Protein AF-A0A7S4PAK6-F1 (afdb_monomer_lite)

Sequence (118 aa):
MGAEQANATEKKEKKRRRDNAEEAEDTFLPVSNIARVMKKALHSDTVVARETIEAVQVFLSEMVMVVVGEATQHSLDENRRAIRAEDILWALRQLGMEVYNQPLNEYLHAYQMHPTKK

InterPro domains:
  IPR003958 Transcription factor CBF/NF-Y/archaeal histone domain [PF00808] (28-92)
  IPR009072 Histone-fold [G3DSA:1.10.20.10] (22-112)
  IPR009072 Histone-fold [SSF47113] (25-116)
  IPR027113 Transcription factor NFYB/HAP3 [PTHR11064] (7-113)

Structure (mmCIF, N/CA/C/O backbone):
data_AF-A0A7S4PAK6-F1
#
_entry.id   AF-A0A7S4PAK6-F1
#
loop_
_atom_site.group_PDB
_atom_site.id
_atom_site.type_symbol
_atom_site.label_atom_id
_atom_site.label_alt_id
_atom_site.label_comp_id
_atom_site.label_asym_id
_atom_site.label_entity_id
_atom_site.label_seq_id
_atom_site.pdbx_PDB_ins_code
_atom_site.Cartn_x
_atom_site.Cartn_y
_atom_site.Cartn_z
_atom_site.occupancy
_atom_site.B_iso_or_equiv
_atom_site.auth_seq_id
_atom_site.auth_comp_id
_atom_site.auth_asym_id
_atom_site.auth_atom_id
_atom_site.pdbx_PDB_model_num
ATOM 1 N N . MET A 1 1 ? 21.429 37.852 21.670 1.00 54.19 1 MET A N 1
ATOM 2 C CA . MET A 1 1 ? 20.620 36.700 22.131 1.00 54.19 1 MET A CA 1
ATOM 3 C C . MET A 1 1 ? 19.837 35.976 21.019 1.00 54.19 1 MET A C 1
ATOM 5 O O . MET A 1 1 ? 19.440 34.849 21.259 1.00 54.19 1 MET A O 1
ATOM 9 N N . GLY A 1 2 ? 19.644 36.535 19.808 1.00 56.91 2 GLY A N 1
ATOM 10 C CA . GLY A 1 2 ? 18.835 35.883 18.751 1.00 56.91 2 GLY A CA 1
ATOM 11 C C . GLY A 1 2 ? 19.542 34.850 17.850 1.00 56.91 2 GLY A C 1
ATOM 12 O O . GLY A 1 2 ? 18.909 33.901 17.403 1.00 56.91 2 GLY A O 1
ATOM 13 N N . ALA A 1 3 ? 20.852 34.979 17.603 1.00 58.22 3 ALA A N 1
ATOM 14 C CA . ALA A 1 3 ? 21.574 34.099 16.666 1.00 58.22 3 ALA A CA 1
ATOM 15 C C . ALA A 1 3 ? 21.811 32.670 17.203 1.00 58.22 3 ALA A C 1
ATOM 17 O O . ALA A 1 3 ? 21.864 31.705 16.443 1.00 58.22 3 ALA A O 1
ATOM 18 N N . GLU A 1 4 ? 21.921 32.521 18.523 1.00 59.88 4 GLU A N 1
ATOM 19 C CA . GLU A 1 4 ? 22.204 31.241 19.187 1.00 59.88 4 GLU A CA 1
ATOM 20 C C . GLU A 1 4 ? 20.958 30.342 19.266 1.00 59.88 4 GLU A C 1
ATOM 22 O O . GLU A 1 4 ? 21.044 29.125 19.096 1.00 59.88 4 GLU A O 1
ATOM 27 N N . GLN A 1 5 ? 19.776 30.951 19.421 1.00 58.31 5 GLN A N 1
ATOM 28 C CA . GLN A 1 5 ? 18.486 30.254 19.420 1.00 58.31 5 GLN A CA 1
ATOM 29 C C . GLN A 1 5 ? 18.068 29.796 18.009 1.00 58.31 5 GLN A C 1
ATOM 31 O O . GLN A 1 5 ? 17.513 28.705 17.860 1.00 58.31 5 GLN A O 1
ATOM 36 N N . ALA A 1 6 ? 18.393 30.565 16.962 1.00 61.31 6 ALA A N 1
ATOM 37 C CA . ALA A 1 6 ? 18.152 30.168 15.570 1.00 61.31 6 ALA A CA 1
ATOM 38 C C . ALA A 1 6 ? 18.961 28.911 15.179 1.00 61.31 6 ALA A C 1
ATOM 40 O O . ALA A 1 6 ? 18.410 27.954 14.637 1.00 61.31 6 ALA A O 1
ATOM 41 N N . ASN A 1 7 ? 20.241 28.854 15.565 1.00 70.19 7 ASN A N 1
ATOM 42 C CA . ASN A 1 7 ? 21.134 27.724 15.277 1.00 70.19 7 ASN A CA 1
ATOM 43 C C . ASN A 1 7 ? 20.727 26.436 16.029 1.00 70.19 7 ASN A C 1
ATOM 45 O O . ASN A 1 7 ? 20.789 25.330 15.488 1.00 70.19 7 ASN A O 1
ATOM 49 N N . ALA A 1 8 ? 20.247 26.562 17.272 1.00 74.38 8 ALA A N 1
ATOM 50 C CA . ALA A 1 8 ? 19.739 25.426 18.045 1.00 74.38 8 ALA A CA 1
ATOM 51 C C . ALA A 1 8 ? 18.457 24.823 17.438 1.00 74.38 8 ALA A C 1
ATOM 53 O O . ALA A 1 8 ? 18.285 23.601 17.425 1.00 74.38 8 ALA A O 1
ATOM 54 N N . THR A 1 9 ? 17.581 25.672 16.895 1.00 76.69 9 THR A N 1
ATOM 55 C CA . THR A 1 9 ? 16.314 25.253 16.278 1.00 76.69 9 THR A CA 1
ATOM 56 C C . THR A 1 9 ? 16.556 24.537 14.946 1.00 76.69 9 THR A C 1
ATOM 58 O O . THR A 1 9 ? 16.016 23.452 14.728 1.00 76.69 9 THR A O 1
ATOM 61 N N . GLU A 1 10 ? 17.459 25.049 14.104 1.00 78.12 10 GLU A N 1
ATOM 62 C CA . GLU A 1 10 ? 17.855 24.395 12.846 1.00 78.12 10 GLU A CA 1
ATOM 63 C C . GLU A 1 10 ? 18.551 23.044 13.060 1.00 78.12 10 GLU A C 1
ATOM 65 O O . GLU A 1 10 ? 18.302 22.087 12.322 1.00 78.12 10 GLU A O 1
ATOM 70 N N . LYS A 1 11 ? 19.410 22.928 14.084 1.00 78.19 11 LYS A N 1
ATOM 71 C CA . LYS A 1 11 ? 20.040 21.645 14.438 1.00 78.19 11 LYS A CA 1
ATOM 72 C C . LYS A 1 11 ? 19.014 20.611 14.898 1.00 78.19 11 LYS A C 1
ATOM 74 O O . LYS A 1 11 ? 19.125 19.445 14.522 1.00 78.19 11 LYS A O 1
ATOM 79 N N . LYS A 1 12 ? 18.014 21.026 15.682 1.00 83.06 12 LYS A N 1
ATOM 80 C CA . LYS A 1 12 ? 16.946 20.141 16.170 1.00 83.06 12 LYS A CA 1
ATOM 81 C C . LYS A 1 12 ? 16.050 19.658 15.026 1.00 83.06 12 LYS A C 1
ATOM 83 O O . LYS A 1 12 ? 15.749 18.472 14.962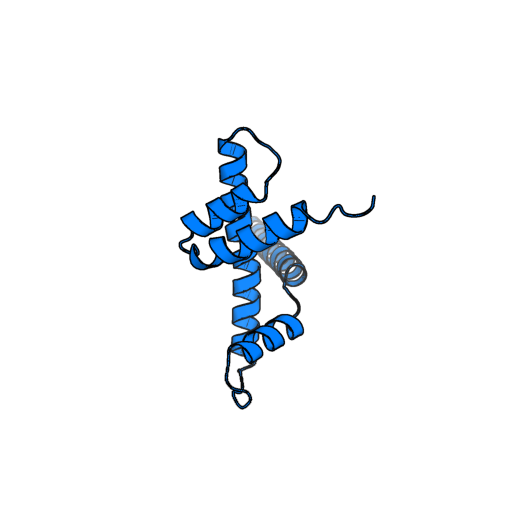 1.00 83.06 12 LYS A O 1
ATOM 88 N N . GLU A 1 13 ? 15.695 20.544 14.101 1.00 80.62 13 GLU A N 1
ATOM 89 C CA . GLU A 1 13 ? 14.920 20.223 12.895 1.00 80.62 13 GLU A CA 1
ATOM 90 C C . GLU A 1 13 ? 15.674 19.245 11.976 1.00 80.62 13 GLU A C 1
ATOM 92 O O . GLU A 1 13 ? 15.123 18.229 11.557 1.00 80.62 13 GLU A O 1
ATOM 97 N N . LYS A 1 14 ? 16.968 19.490 11.718 1.00 79.81 14 LYS A N 1
ATOM 98 C CA . LYS A 1 14 ? 17.811 18.580 10.921 1.00 79.81 14 LYS A CA 1
ATOM 99 C C . LYS A 1 14 ? 17.947 17.200 11.553 1.00 79.81 14 LYS A C 1
ATOM 101 O O . LYS A 1 14 ? 17.940 16.211 10.826 1.00 79.81 14 LYS A O 1
ATOM 106 N N . LYS A 1 15 ? 18.069 17.133 12.884 1.00 81.94 15 LYS A N 1
ATOM 107 C CA . LYS A 1 15 ? 18.110 15.859 13.606 1.00 81.94 15 LYS A CA 1
ATOM 108 C C . LYS A 1 15 ? 16.792 15.100 13.434 1.00 81.94 15 LYS A C 1
ATOM 110 O O . LYS A 1 15 ? 16.819 13.980 12.955 1.00 81.94 15 LYS A O 1
ATOM 115 N N . ARG A 1 16 ? 15.648 15.747 13.692 1.00 82.81 16 ARG A N 1
ATOM 116 C CA . ARG A 1 16 ? 14.320 15.131 13.514 1.00 82.81 16 ARG A CA 1
ATOM 117 C C . ARG A 1 16 ? 14.088 14.609 12.099 1.00 82.81 16 ARG A C 1
ATOM 119 O O . ARG A 1 16 ? 13.510 13.550 11.938 1.00 82.81 16 ARG A O 1
ATOM 126 N N . ARG A 1 17 ? 14.545 15.334 11.075 1.00 78.12 17 ARG A N 1
ATOM 127 C CA . ARG A 1 17 ? 14.429 14.885 9.679 1.00 78.12 17 ARG A CA 1
ATOM 128 C C . ARG A 1 17 ? 15.275 13.654 9.374 1.00 78.12 17 ARG A C 1
ATOM 130 O O . ARG A 1 17 ? 14.835 12.833 8.586 1.00 78.12 17 ARG A O 1
ATOM 137 N N . ARG A 1 18 ? 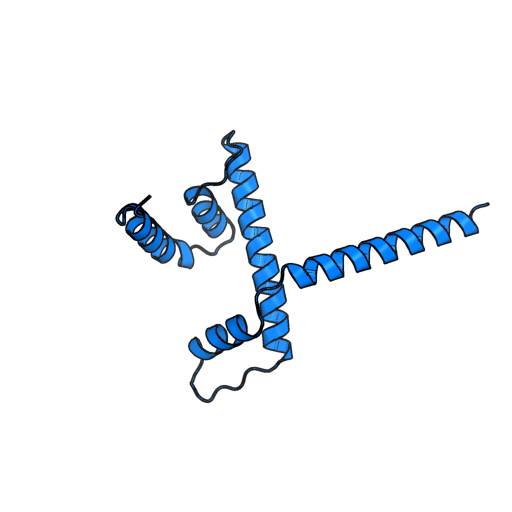16.470 13.540 9.966 1.00 77.00 18 ARG A N 1
ATOM 138 C CA . ARG A 1 18 ? 17.290 12.325 9.845 1.00 77.00 18 ARG A CA 1
ATOM 139 C C . ARG A 1 18 ? 16.640 11.158 10.564 1.00 77.00 18 ARG A C 1
ATOM 141 O O . ARG A 1 18 ? 16.479 10.126 9.940 1.00 77.00 18 ARG A O 1
ATOM 148 N N . ASP A 1 19 ? 16.213 11.372 11.805 1.00 75.50 19 ASP A N 1
ATOM 149 C CA . ASP A 1 19 ? 15.559 10.342 12.613 1.00 75.50 19 ASP A CA 1
ATOM 150 C C . ASP A 1 19 ? 14.293 9.823 11.885 1.00 75.50 19 ASP A C 1
ATOM 152 O O . ASP A 1 19 ? 14.122 8.621 11.729 1.00 75.50 19 ASP A O 1
ATOM 156 N N . ASN A 1 20 ? 13.472 10.718 11.313 1.00 75.19 20 ASN A N 1
ATOM 157 C CA . ASN A 1 20 ? 12.315 10.339 10.487 1.00 75.19 20 ASN A CA 1
ATOM 158 C C . ASN A 1 20 ? 12.691 9.628 9.175 1.00 75.19 20 ASN A C 1
ATOM 160 O O . ASN A 1 20 ? 11.907 8.822 8.687 1.00 75.19 20 ASN A O 1
ATOM 164 N N . ALA A 1 21 ? 13.818 9.977 8.550 1.00 72.44 21 ALA A N 1
ATOM 165 C CA . ALA A 1 21 ? 14.256 9.334 7.310 1.00 72.44 21 ALA A CA 1
ATOM 166 C C . ALA A 1 21 ? 14.772 7.914 7.577 1.00 72.44 21 ALA A C 1
ATOM 168 O O . ALA A 1 21 ? 14.455 7.004 6.823 1.00 72.44 21 ALA A O 1
ATOM 169 N N . GLU A 1 22 ? 15.507 7.731 8.672 1.00 73.94 22 GLU A N 1
ATOM 170 C CA . GLU A 1 22 ? 15.996 6.429 9.130 1.00 73.94 22 GLU A CA 1
ATOM 171 C C . GLU A 1 22 ? 14.823 5.520 9.536 1.00 73.94 22 GLU A C 1
ATOM 173 O O . GLU A 1 22 ? 14.743 4.379 9.094 1.00 73.94 22 GLU A O 1
ATOM 178 N N . GLU A 1 23 ? 13.831 6.059 10.254 1.00 76.31 23 GLU A N 1
ATOM 179 C CA . GLU A 1 23 ? 12.594 5.335 10.577 1.00 76.31 23 GLU A CA 1
ATOM 180 C C . GLU A 1 23 ? 11.767 5.003 9.321 1.00 76.31 23 GLU A C 1
ATOM 182 O O . GLU A 1 23 ? 11.179 3.928 9.230 1.00 76.31 23 GLU A O 1
ATOM 187 N N . ALA A 1 24 ? 11.742 5.885 8.316 1.00 73.50 24 ALA A N 1
ATOM 188 C CA . ALA A 1 24 ? 11.062 5.606 7.052 1.00 73.50 24 ALA A CA 1
ATOM 189 C C . ALA A 1 24 ? 11.735 4.465 6.273 1.00 73.50 24 ALA A C 1
ATOM 191 O O . ALA A 1 24 ? 11.030 3.616 5.726 1.00 73.50 24 ALA A O 1
ATOM 192 N N . GLU A 1 25 ? 13.069 4.400 6.256 1.00 76.19 25 GLU A N 1
ATOM 193 C CA . GLU A 1 25 ? 13.805 3.306 5.610 1.00 76.19 25 GLU A CA 1
ATOM 194 C C . GLU A 1 25 ? 13.474 1.940 6.233 1.00 76.19 25 GLU A C 1
ATOM 196 O O . GLU A 1 25 ? 13.292 0.965 5.497 1.00 76.19 25 GLU A O 1
ATOM 201 N N . ASP A 1 26 ? 13.274 1.878 7.553 1.00 81.56 26 ASP A N 1
ATOM 202 C CA . ASP A 1 26 ? 12.838 0.662 8.257 1.00 81.56 26 ASP A CA 1
ATOM 203 C C . ASP A 1 26 ? 11.407 0.222 7.886 1.00 81.56 26 ASP A C 1
ATOM 205 O O . ASP A 1 26 ? 11.050 -0.951 8.037 1.00 81.56 26 ASP A O 1
ATOM 209 N N . THR A 1 27 ? 10.575 1.133 7.367 1.00 86.94 27 THR A N 1
ATOM 210 C CA . THR A 1 27 ? 9.203 0.820 6.920 1.00 86.94 27 THR A CA 1
ATOM 211 C C . THR A 1 27 ? 9.112 0.363 5.466 1.00 86.94 27 THR A C 1
ATOM 213 O O . THR A 1 27 ? 8.040 -0.059 5.020 1.00 86.94 27 THR A O 1
ATOM 216 N N . PHE A 1 28 ? 10.209 0.422 4.705 1.00 94.12 28 PHE A N 1
ATOM 217 C CA . PHE A 1 28 ? 10.173 0.086 3.289 1.00 94.12 28 PHE A CA 1
ATOM 218 C C . PHE A 1 28 ? 9.998 -1.411 3.032 1.00 94.12 28 PHE A C 1
ATOM 220 O O . PHE A 1 28 ? 10.640 -2.280 3.624 1.00 94.12 28 PHE A O 1
ATOM 227 N N . LEU A 1 29 ? 9.165 -1.727 2.038 1.00 93.06 29 LEU A N 1
ATOM 228 C CA . LEU A 1 29 ? 9.040 -3.094 1.538 1.00 93.06 29 LEU A CA 1
ATOM 229 C C . LEU A 1 29 ? 10.359 -3.558 0.895 1.00 93.06 29 LEU A C 1
ATOM 231 O O . LEU A 1 29 ? 11.013 -2.768 0.216 1.00 93.06 29 LEU A O 1
ATOM 235 N N . PRO A 1 30 ? 10.748 -4.842 1.003 1.00 94.25 30 PRO A N 1
ATOM 236 C CA . PRO A 1 30 ? 11.993 -5.323 0.410 1.00 94.25 30 PRO A CA 1
ATOM 237 C C . PRO A 1 30 ? 12.061 -5.097 -1.110 1.00 94.25 30 PRO A C 1
ATOM 239 O O . PRO A 1 30 ? 11.212 -5.596 -1.854 1.00 94.25 30 PRO A O 1
ATOM 242 N N . VAL A 1 31 ? 13.126 -4.436 -1.587 1.00 94.56 31 VAL A N 1
ATOM 243 C CA . VAL A 1 31 ? 13.359 -4.118 -3.017 1.00 94.56 31 VAL A CA 1
ATOM 244 C C . VAL A 1 31 ? 13.217 -5.352 -3.915 1.00 94.56 31 VAL A C 1
ATOM 246 O O . VAL A 1 31 ? 12.633 -5.292 -4.996 1.00 94.56 31 VAL A O 1
ATOM 249 N N . SER A 1 32 ? 13.708 -6.507 -3.458 1.00 95.56 32 SER A N 1
ATOM 250 C CA . SER A 1 32 ? 13.652 -7.766 -4.210 1.00 95.56 32 SER A CA 1
ATOM 251 C C . SER A 1 32 ? 12.224 -8.269 -4.446 1.00 95.56 32 SER A C 1
ATOM 253 O O . SER A 1 32 ? 11.950 -8.872 -5.488 1.00 95.56 32 SER A O 1
ATOM 255 N N . ASN A 1 33 ? 11.305 -8.011 -3.513 1.00 96.00 33 ASN A N 1
ATOM 256 C CA . ASN A 1 33 ? 9.897 -8.360 -3.666 1.00 96.00 33 ASN A CA 1
ATOM 257 C C . ASN A 1 33 ? 9.214 -7.415 -4.659 1.00 96.00 33 ASN A C 1
ATOM 259 O O . ASN A 1 33 ? 8.501 -7.896 -5.542 1.00 96.00 33 ASN A O 1
ATOM 263 N N . ILE A 1 34 ? 9.504 -6.110 -4.581 1.00 96.69 34 ILE A N 1
ATOM 264 C CA . ILE A 1 34 ? 8.986 -5.108 -5.524 1.00 96.69 34 ILE A CA 1
ATOM 265 C C . ILE A 1 34 ? 9.437 -5.428 -6.950 1.00 96.69 34 ILE A C 1
ATOM 267 O O . ILE A 1 34 ? 8.604 -5.606 -7.839 1.00 96.69 34 ILE A O 1
ATOM 271 N N . ALA A 1 35 ? 10.740 -5.630 -7.157 1.00 95.69 35 ALA A N 1
ATOM 272 C CA . ALA A 1 35 ? 11.305 -5.972 -8.460 1.00 95.69 35 ALA A CA 1
ATOM 273 C C . ALA A 1 35 ? 10.663 -7.234 -9.067 1.00 95.69 35 ALA A C 1
ATOM 275 O O . ALA A 1 35 ? 10.391 -7.290 -10.268 1.00 95.69 35 ALA A O 1
ATOM 276 N N . ARG A 1 36 ? 10.389 -8.253 -8.240 1.00 95.31 36 ARG A N 1
ATOM 277 C CA . ARG A 1 36 ? 9.756 -9.504 -8.679 1.00 95.31 36 ARG A CA 1
ATOM 278 C C . ARG A 1 36 ? 8.312 -9.290 -9.132 1.00 95.31 36 ARG A C 1
ATOM 280 O O . ARG A 1 36 ? 7.921 -9.863 -10.144 1.00 95.31 36 ARG A O 1
ATOM 287 N N . VAL A 1 37 ? 7.525 -8.505 -8.394 1.00 95.69 37 VAL A N 1
ATOM 288 C CA . VAL A 1 37 ? 6.128 -8.203 -8.754 1.00 95.69 37 VAL A CA 1
ATOM 289 C C . VAL A 1 37 ? 6.073 -7.337 -10.010 1.00 95.69 37 VAL A C 1
ATOM 291 O O . VAL A 1 37 ? 5.340 -7.676 -10.934 1.00 95.69 37 VAL A O 1
ATOM 294 N N . MET A 1 38 ? 6.905 -6.296 -10.098 1.00 96.00 38 MET A N 1
ATOM 295 C CA . MET A 1 38 ? 6.977 -5.437 -11.283 1.00 96.00 38 MET A CA 1
ATOM 296 C C . MET A 1 38 ? 7.320 -6.234 -12.546 1.00 96.00 38 MET A C 1
ATOM 298 O O . MET A 1 38 ? 6.638 -6.095 -13.554 1.00 96.00 38 MET A O 1
ATOM 302 N N . LYS A 1 39 ? 8.314 -7.133 -12.490 1.00 94.62 39 LYS A N 1
ATOM 303 C CA . LYS A 1 39 ? 8.659 -7.991 -13.637 1.00 94.62 39 LYS A CA 1
ATOM 304 C C . LYS A 1 39 ? 7.522 -8.915 -14.069 1.00 94.62 39 LYS A C 1
ATOM 306 O O . LYS A 1 39 ? 7.376 -9.156 -15.257 1.00 94.62 39 LYS A O 1
ATOM 311 N N . LYS A 1 40 ? 6.713 -9.426 -13.132 1.00 95.12 40 LYS A N 1
ATOM 312 C CA . LYS A 1 40 ? 5.550 -10.272 -13.462 1.00 95.12 40 LYS A CA 1
ATOM 313 C C . LYS A 1 40 ? 4.459 -9.519 -14.226 1.00 95.12 40 LYS A C 1
ATOM 315 O O . LYS A 1 40 ? 3.683 -10.158 -14.925 1.00 95.12 40 LYS A O 1
ATOM 320 N N . ALA A 1 41 ? 4.389 -8.198 -14.074 1.00 94.31 41 ALA A N 1
ATOM 321 C CA . ALA A 1 41 ? 3.441 -7.350 -14.790 1.00 94.31 41 ALA A CA 1
ATOM 322 C C . ALA A 1 41 ? 3.938 -6.927 -16.187 1.00 94.31 41 ALA A C 1
ATOM 324 O O . ALA A 1 41 ? 3.213 -6.251 -16.911 1.00 94.31 41 ALA A O 1
ATOM 325 N N . LEU A 1 42 ? 5.166 -7.299 -16.563 1.00 95.19 42 LEU A N 1
ATOM 326 C CA . LEU A 1 42 ? 5.822 -6.905 -17.808 1.00 95.19 42 LEU A CA 1
ATOM 327 C C . LEU A 1 42 ? 6.190 -8.141 -18.640 1.00 95.19 42 LEU A C 1
ATOM 329 O O . LEU A 1 42 ? 6.109 -9.280 -18.177 1.00 95.19 42 LEU A O 1
ATOM 333 N N . HIS A 1 43 ? 6.615 -7.917 -19.883 1.00 95.38 43 HIS A N 1
ATOM 334 C CA . HIS A 1 43 ? 7.176 -8.986 -20.704 1.00 95.38 43 HIS A CA 1
ATOM 335 C C . HIS A 1 43 ? 8.489 -9.504 -20.094 1.00 95.38 43 HIS A C 1
ATOM 337 O O . HIS A 1 43 ? 9.220 -8.755 -19.443 1.00 95.38 43 HIS A O 1
ATOM 343 N N . SER A 1 44 ? 8.807 -10.783 -20.330 1.00 89.62 44 SER A N 1
ATOM 344 C CA . SER A 1 44 ? 9.979 -11.461 -19.744 1.00 89.62 44 SER A CA 1
ATOM 345 C C . SER A 1 44 ? 11.299 -10.735 -19.995 1.00 89.62 44 SER A C 1
ATOM 347 O O . SER A 1 44 ? 12.194 -10.772 -19.150 1.00 89.62 44 SER A O 1
ATOM 349 N N . ASP A 1 45 ? 11.392 -10.053 -21.134 1.00 92.12 45 ASP A N 1
ATOM 350 C CA . ASP A 1 45 ? 12.621 -9.427 -21.618 1.00 92.12 45 ASP A CA 1
ATOM 351 C C . ASP A 1 45 ? 12.718 -7.949 -21.210 1.00 92.12 45 ASP A C 1
ATOM 353 O O . ASP A 1 45 ? 13.699 -7.269 -21.513 1.00 92.12 45 ASP A O 1
ATOM 357 N N . THR A 1 46 ? 11.704 -7.419 -20.516 1.00 96.00 46 THR A N 1
ATOM 358 C CA . THR A 1 46 ? 11.703 -6.026 -20.072 1.00 96.00 46 THR A CA 1
ATOM 359 C C . THR A 1 46 ? 12.683 -5.819 -18.918 1.00 96.00 46 THR A C 1
ATOM 361 O O . THR A 1 46 ? 12.603 -6.454 -17.862 1.00 96.00 46 THR A O 1
ATOM 364 N N . VAL A 1 47 ? 13.596 -4.865 -19.102 1.00 94.06 47 VAL A N 1
ATOM 365 C CA . VAL A 1 47 ? 14.503 -4.389 -18.055 1.00 94.06 47 VAL A CA 1
ATOM 366 C C . VAL A 1 47 ? 13.874 -3.179 -17.374 1.00 94.06 47 VAL A C 1
ATOM 368 O O . VAL A 1 47 ? 13.494 -2.215 -18.031 1.00 94.06 47 VAL A O 1
ATOM 371 N N . VAL A 1 48 ? 13.777 -3.231 -16.047 1.00 95.06 48 VAL A N 1
ATOM 372 C CA . VAL A 1 48 ? 13.302 -2.117 -15.219 1.00 95.06 48 VAL A CA 1
ATOM 373 C C . VAL A 1 48 ? 14.519 -1.442 -14.600 1.00 95.06 48 VAL A C 1
ATOM 375 O O . VAL A 1 48 ? 15.363 -2.123 -14.013 1.00 95.06 48 VAL A O 1
ATOM 378 N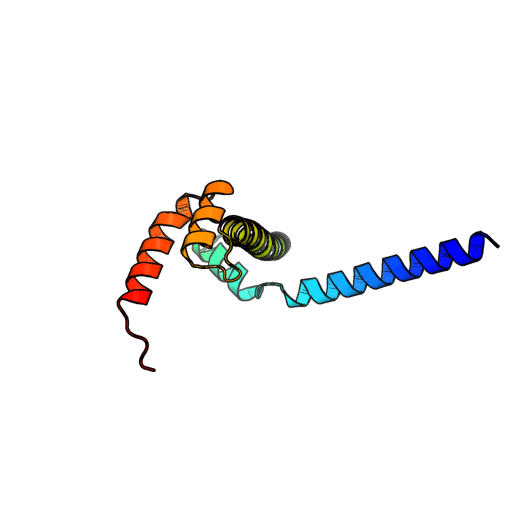 N . ALA A 1 49 ? 14.618 -0.121 -14.745 1.00 96.88 49 ALA A N 1
ATOM 379 C CA . ALA A 1 49 ? 15.698 0.656 -14.150 1.00 96.88 49 ALA A CA 1
ATOM 380 C C . ALA A 1 49 ? 15.635 0.606 -12.616 1.00 96.88 49 ALA A C 1
ATOM 382 O O . ALA A 1 49 ? 14.559 0.487 -12.023 1.00 96.88 49 ALA A O 1
ATOM 383 N N . ARG A 1 50 ? 16.798 0.707 -11.967 1.00 95.38 50 ARG A N 1
ATOM 384 C CA . ARG A 1 50 ? 16.900 0.636 -10.505 1.00 95.38 50 ARG A CA 1
ATOM 385 C C . ARG A 1 50 ? 16.131 1.778 -9.845 1.00 95.38 50 ARG A C 1
ATOM 387 O O . ARG A 1 50 ? 15.374 1.539 -8.911 1.00 95.38 50 ARG A O 1
ATOM 394 N N . GLU A 1 51 ? 16.267 2.979 -10.391 1.00 96.25 51 GLU A N 1
ATOM 395 C CA . GLU A 1 51 ? 15.619 4.202 -9.922 1.00 96.25 51 GLU A CA 1
ATOM 396 C C . GLU A 1 51 ? 14.091 4.070 -9.979 1.00 96.25 51 GLU A C 1
ATOM 398 O O . GLU A 1 51 ? 13.386 4.561 -9.104 1.00 96.25 51 GLU A O 1
ATOM 403 N N . THR A 1 52 ? 13.563 3.348 -10.974 1.00 96.88 52 THR A N 1
ATOM 404 C CA . THR A 1 52 ? 12.127 3.054 -11.064 1.00 96.88 52 THR A CA 1
ATOM 405 C C . THR A 1 52 ? 11.675 2.121 -9.942 1.00 96.88 52 THR A C 1
ATOM 407 O O . THR A 1 52 ? 10.613 2.336 -9.366 1.00 96.88 52 THR A O 1
ATOM 410 N N . ILE A 1 53 ? 12.465 1.098 -9.604 1.00 96.62 53 ILE A N 1
ATOM 411 C CA . ILE A 1 53 ? 12.132 0.164 -8.516 1.00 96.62 53 ILE A CA 1
ATOM 412 C C . ILE A 1 53 ? 12.160 0.889 -7.166 1.00 96.62 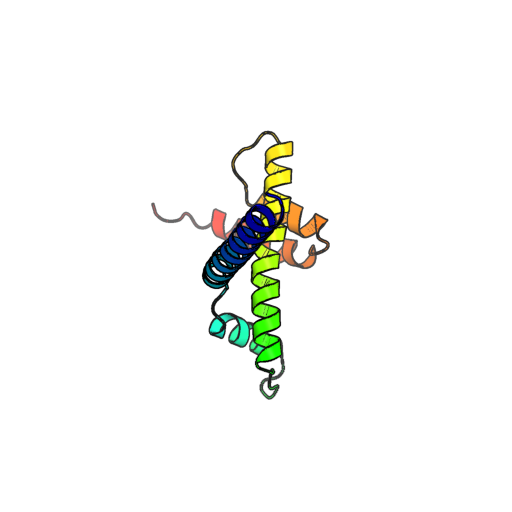53 ILE A C 1
ATOM 414 O O . ILE A 1 53 ? 11.252 0.700 -6.360 1.00 96.62 53 ILE A O 1
ATOM 418 N N . GLU A 1 54 ? 13.165 1.734 -6.932 1.00 94.75 54 GLU A N 1
ATOM 419 C CA . GLU A 1 54 ? 13.289 2.538 -5.708 1.00 94.75 54 GLU A CA 1
ATOM 420 C C . GLU A 1 54 ? 12.142 3.557 -5.591 1.00 94.75 54 GLU A C 1
ATOM 422 O O . GLU A 1 54 ? 11.516 3.663 -4.539 1.00 94.75 54 GLU A O 1
ATOM 427 N N . ALA A 1 55 ? 11.769 4.231 -6.686 1.00 96.12 55 ALA A N 1
ATOM 428 C CA . ALA A 1 55 ? 10.614 5.131 -6.694 1.00 96.12 55 ALA A CA 1
ATOM 429 C C . ALA A 1 55 ? 9.303 4.397 -6.361 1.00 96.12 55 ALA A C 1
ATOM 431 O O . ALA A 1 55 ? 8.496 4.883 -5.568 1.00 96.12 55 ALA A O 1
ATOM 432 N N . VAL A 1 56 ? 9.102 3.199 -6.921 1.00 96.94 56 VAL A N 1
ATOM 433 C CA . VAL A 1 56 ? 7.923 2.371 -6.623 1.00 96.94 56 VAL A CA 1
ATOM 434 C C . VAL A 1 56 ? 7.950 1.849 -5.184 1.00 96.94 56 VAL A C 1
ATOM 436 O O . VAL A 1 56 ? 6.898 1.754 -4.562 1.00 96.94 56 VAL A O 1
ATOM 439 N N . GLN A 1 57 ? 9.118 1.541 -4.617 1.00 95.88 57 GLN A N 1
ATOM 440 C CA . GLN A 1 57 ? 9.246 1.131 -3.215 1.00 95.88 57 GLN A CA 1
ATOM 441 C C . GLN A 1 57 ? 8.764 2.230 -2.259 1.00 95.88 57 GLN A C 1
ATOM 443 O O . GLN A 1 57 ? 7.979 1.945 -1.349 1.00 95.88 57 GLN A O 1
ATOM 448 N N . VAL A 1 58 ? 9.194 3.474 -2.489 1.00 93.50 58 VAL A N 1
ATOM 449 C CA . VAL A 1 58 ? 8.744 4.634 -1.707 1.00 93.50 58 VAL A CA 1
ATOM 450 C C . VAL A 1 58 ? 7.236 4.816 -1.870 1.00 93.50 58 VAL A C 1
ATOM 452 O O . VAL A 1 58 ? 6.518 4.854 -0.872 1.00 93.50 58 VAL A O 1
ATOM 455 N N . PHE A 1 59 ? 6.744 4.813 -3.114 1.00 95.56 59 PHE A N 1
ATOM 456 C CA . PHE A 1 59 ? 5.317 4.951 -3.409 1.00 95.56 59 PHE A CA 1
ATOM 457 C C . PHE A 1 59 ? 4.462 3.877 -2.726 1.00 95.56 59 PHE A C 1
ATOM 459 O O . PHE A 1 59 ? 3.433 4.191 -2.144 1.00 95.56 59 PHE A O 1
ATOM 466 N N . LEU A 1 60 ? 4.866 2.605 -2.767 1.00 95.75 60 LEU A N 1
ATOM 467 C CA . LEU A 1 60 ? 4.090 1.518 -2.164 1.00 95.75 60 LEU A CA 1
ATOM 468 C C . LEU A 1 60 ? 4.069 1.601 -0.637 1.00 95.75 60 LEU A C 1
ATOM 470 O O . LEU A 1 60 ? 3.054 1.274 -0.025 1.00 95.75 60 LEU A O 1
ATOM 474 N N . SER A 1 61 ? 5.170 2.041 -0.030 1.00 92.94 61 SER A N 1
ATOM 475 C CA . SER A 1 61 ? 5.245 2.226 1.422 1.00 92.94 61 SER A CA 1
ATOM 476 C C . SER A 1 61 ? 4.336 3.379 1.860 1.00 92.94 61 SER A C 1
ATOM 478 O O . SER A 1 61 ? 3.557 3.234 2.800 1.00 92.94 61 SER A O 1
ATOM 480 N N . GLU A 1 62 ? 4.339 4.483 1.110 1.00 92.31 62 GLU A N 1
ATOM 481 C CA . GLU A 1 62 ? 3.406 5.595 1.307 1.00 92.31 62 GLU A CA 1
ATOM 482 C C . GLU A 1 62 ? 1.950 5.178 1.060 1.00 92.31 62 GLU A C 1
ATOM 484 O O . GLU A 1 62 ? 1.077 5.496 1.862 1.00 92.31 62 GLU A O 1
ATOM 489 N N . MET A 1 63 ? 1.678 4.401 0.009 1.00 95.25 63 MET A N 1
ATOM 490 C CA . MET A 1 63 ? 0.338 3.903 -0.311 1.00 95.25 63 MET A CA 1
ATOM 491 C C . MET A 1 63 ? -0.263 3.119 0.860 1.00 95.25 63 MET A C 1
ATOM 493 O O . MET A 1 63 ? -1.431 3.320 1.188 1.00 95.25 63 MET A O 1
ATOM 497 N N . VAL A 1 64 ? 0.521 2.260 1.526 1.00 94.88 64 VAL A N 1
ATOM 498 C CA . VAL A 1 64 ? 0.062 1.546 2.730 1.00 94.88 64 VAL A CA 1
ATOM 499 C C . VAL A 1 64 ? -0.318 2.535 3.832 1.00 94.88 64 VAL A C 1
ATOM 501 O O . VAL A 1 64 ? -1.388 2.397 4.421 1.00 94.88 64 VAL A O 1
ATOM 504 N N . MET A 1 65 ? 0.510 3.551 4.081 1.00 94.44 65 MET A N 1
ATOM 505 C CA . MET A 1 65 ? 0.237 4.560 5.110 1.00 94.44 65 MET A CA 1
ATOM 506 C C . MET A 1 65 ? -1.011 5.387 4.796 1.00 94.44 65 MET A C 1
ATOM 508 O O . MET A 1 65 ? -1.821 5.625 5.690 1.00 94.44 65 MET A O 1
ATOM 512 N N . VAL A 1 66 ? -1.209 5.772 3.534 1.00 96.12 66 VAL A N 1
ATOM 513 C CA . VAL A 1 66 ? -2.394 6.519 3.088 1.00 96.12 66 VAL A CA 1
ATOM 514 C C . VAL A 1 66 ? -3.660 5.678 3.252 1.00 96.12 66 VAL A C 1
ATOM 516 O O . VAL A 1 66 ? -4.628 6.141 3.852 1.00 96.12 66 VAL A O 1
ATOM 519 N N . VAL A 1 67 ? -3.649 4.422 2.792 1.00 97.75 67 VAL A N 1
ATOM 520 C CA . VAL A 1 67 ? -4.805 3.517 2.914 1.00 97.75 67 VAL A CA 1
ATOM 521 C C . VAL A 1 67 ? -5.146 3.250 4.378 1.00 97.75 67 VAL A C 1
ATOM 523 O O . VAL A 1 67 ? -6.315 3.298 4.757 1.00 97.75 67 VAL A O 1
ATOM 526 N N . VAL A 1 68 ? -4.139 2.980 5.213 1.00 97.38 68 VAL A N 1
ATOM 527 C CA . VAL A 1 68 ? -4.348 2.751 6.648 1.00 97.38 68 VAL A CA 1
ATOM 528 C C . VAL A 1 68 ? -4.844 4.021 7.332 1.00 97.38 68 VAL A C 1
ATOM 530 O O . VAL A 1 68 ? -5.727 3.925 8.179 1.00 97.38 68 VAL A O 1
ATOM 533 N N . GLY A 1 69 ? -4.336 5.200 6.964 1.00 97.56 69 GLY A N 1
ATOM 534 C CA . GLY A 1 69 ? -4.807 6.481 7.492 1.00 97.56 69 GLY A CA 1
ATOM 535 C C . GLY A 1 69 ? -6.292 6.712 7.212 1.00 97.56 69 GLY A C 1
ATOM 536 O O . GLY A 1 69 ? -7.056 6.982 8.138 1.00 97.56 69 GLY A O 1
ATOM 537 N N . GLU A 1 70 ? -6.713 6.502 5.967 1.00 98.25 70 GLU A N 1
ATOM 538 C CA . GLU A 1 70 ? -8.108 6.656 5.541 1.00 98.25 70 GLU A CA 1
ATOM 539 C C . GLU A 1 70 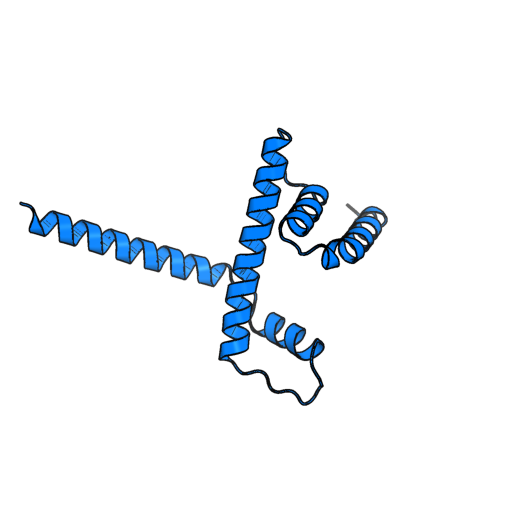? -9.034 5.636 6.233 1.00 98.25 70 GLU A C 1
ATOM 541 O O . GLU A 1 70 ? -10.079 5.986 6.781 1.00 98.25 70 GLU A O 1
ATOM 546 N N . ALA A 1 71 ? -8.612 4.370 6.318 1.00 98.38 71 ALA A N 1
ATOM 547 C CA . ALA A 1 71 ? -9.360 3.330 7.027 1.00 98.38 71 ALA A CA 1
ATOM 548 C C . ALA A 1 71 ? -9.431 3.573 8.545 1.00 98.38 71 ALA A C 1
ATOM 550 O O . ALA A 1 71 ? -10.438 3.265 9.187 1.00 98.38 71 ALA A O 1
ATOM 551 N N . THR A 1 72 ? -8.370 4.135 9.132 1.00 98.31 72 THR A N 1
ATOM 552 C CA . THR A 1 72 ? -8.354 4.545 10.541 1.00 98.31 72 THR A CA 1
ATOM 553 C C . THR A 1 72 ? -9.417 5.606 10.772 1.00 98.31 72 THR A C 1
ATOM 555 O O . THR A 1 72 ? -10.239 5.434 11.672 1.00 98.31 72 THR A O 1
ATOM 558 N N . GLN A 1 73 ? -9.439 6.654 9.942 1.00 98.00 73 GLN A N 1
ATOM 559 C CA . GLN A 1 73 ? -10.420 7.730 10.052 1.00 98.00 73 GLN A CA 1
ATOM 560 C C . GLN A 1 73 ? -11.848 7.188 9.947 1.00 98.00 73 GLN A C 1
ATOM 562 O O . GLN A 1 73 ? -12.657 7.450 10.833 1.00 98.00 73 GLN A O 1
ATOM 567 N N . HIS A 1 74 ? -12.119 6.328 8.962 1.00 98.31 74 HIS A N 1
ATOM 568 C CA . HIS A 1 74 ? -13.420 5.671 8.820 1.00 98.31 74 HIS A CA 1
ATOM 569 C C . HIS A 1 74 ? -13.831 4.881 10.068 1.00 98.31 74 HIS A C 1
ATOM 571 O O . HIS A 1 74 ? -14.949 5.012 10.566 1.00 98.31 74 HIS A O 1
ATOM 577 N N . SER A 1 75 ? -12.915 4.081 10.624 1.00 98.31 75 SER A N 1
ATOM 578 C CA . SER A 1 75 ? -13.212 3.297 11.825 1.00 98.31 75 SER A CA 1
ATOM 579 C C . SER A 1 75 ? -13.527 4.187 13.034 1.00 98.31 75 SER A C 1
ATOM 581 O O . SER A 1 75 ? -14.433 3.869 13.808 1.00 98.31 75 SER A O 1
ATOM 583 N N . LEU A 1 76 ? -12.830 5.323 13.166 1.00 97.81 76 LEU A N 1
ATOM 584 C CA . LEU A 1 76 ? -13.054 6.298 14.231 1.00 97.81 76 LEU A CA 1
ATOM 585 C C . LEU A 1 76 ? -14.400 7.009 14.071 1.00 97.81 76 LEU A C 1
ATOM 587 O O . LEU A 1 76 ? -15.107 7.167 15.069 1.00 97.81 76 LEU A O 1
ATOM 591 N N . ASP A 1 77 ? -14.780 7.365 12.843 1.00 97.50 77 ASP A N 1
ATOM 592 C CA . ASP A 1 77 ? -16.082 7.966 12.529 1.00 97.50 77 ASP A CA 1
ATOM 593 C C . ASP A 1 77 ? -17.238 7.004 12.866 1.00 97.50 77 ASP A C 1
ATOM 595 O O . ASP A 1 77 ? -18.299 7.422 13.334 1.00 97.50 77 ASP A O 1
ATOM 599 N N . GLU A 1 78 ? -17.005 5.693 12.754 1.00 97.12 78 GLU A N 1
ATOM 600 C CA . GLU A 1 78 ? -17.922 4.646 13.218 1.00 97.12 78 GLU A CA 1
ATOM 601 C C . GLU A 1 78 ? -17.832 4.337 14.730 1.00 97.12 78 GLU A C 1
ATOM 603 O O . GLU A 1 78 ? -18.408 3.355 15.206 1.00 97.12 78 GLU A O 1
ATOM 608 N N . ASN A 1 79 ? -17.136 5.159 15.522 1.00 97.44 79 ASN A N 1
ATOM 609 C CA . ASN A 1 79 ? -16.895 4.956 16.959 1.00 97.44 79 ASN A CA 1
ATOM 610 C C . ASN A 1 79 ? -16.169 3.639 17.299 1.00 97.44 79 ASN A C 1
ATOM 612 O O . ASN A 1 79 ? -16.329 3.080 18.392 1.00 97.44 79 ASN A O 1
ATOM 616 N N . ARG A 1 80 ? -15.337 3.128 16.388 1.00 98.06 80 ARG A N 1
ATOM 617 C CA . ARG A 1 80 ? -14.510 1.934 16.594 1.00 98.06 80 ARG A CA 1
ATOM 618 C C . ARG A 1 80 ? -13.039 2.324 16.714 1.00 98.06 80 ARG A C 1
ATOM 620 O O . ARG A 1 80 ? -12.525 3.145 15.974 1.00 98.06 80 ARG A O 1
ATOM 627 N N . ARG A 1 81 ? -12.327 1.688 17.652 1.00 94.81 81 ARG A N 1
ATOM 628 C CA . ARG A 1 81 ? -10.861 1.834 17.793 1.00 94.81 81 ARG A CA 1
ATOM 629 C C . ARG A 1 81 ? -10.065 0.817 16.976 1.00 94.81 81 ARG A C 1
ATOM 631 O O . ARG A 1 81 ? -8.861 0.968 16.825 1.00 94.81 81 ARG A O 1
ATOM 638 N N . ALA A 1 82 ? -10.722 -0.251 16.531 1.00 96.94 82 ALA A N 1
ATOM 639 C CA . ALA A 1 82 ? -10.105 -1.316 15.759 1.00 96.94 82 ALA A CA 1
ATOM 640 C C . ALA A 1 82 ? -10.543 -1.209 14.298 1.00 96.94 82 ALA A C 1
ATOM 642 O O . ALA A 1 82 ? -11.747 -1.195 14.013 1.00 96.94 82 ALA A O 1
ATOM 643 N N . ILE A 1 83 ? -9.552 -1.182 13.412 1.00 97.44 83 ILE A N 1
ATOM 644 C CA . ILE A 1 83 ? -9.725 -1.243 11.962 1.00 97.44 83 ILE A CA 1
ATOM 645 C C . ILE A 1 83 ? -10.102 -2.677 11.584 1.00 97.44 83 ILE A C 1
ATOM 647 O O . ILE A 1 83 ? -9.492 -3.638 12.063 1.00 97.44 83 ILE A O 1
ATOM 651 N N . ARG A 1 84 ? -11.119 -2.828 10.738 1.00 94.94 84 ARG A N 1
ATOM 652 C CA . ARG A 1 84 ? -11.568 -4.106 10.178 1.00 94.94 84 ARG A CA 1
ATOM 653 C C . ARG A 1 84 ? -11.224 -4.199 8.692 1.00 94.94 84 ARG A C 1
ATOM 655 O O . ARG A 1 84 ? -10.831 -3.217 8.068 1.00 94.94 84 ARG A O 1
ATOM 662 N N . ALA A 1 85 ? -11.392 -5.384 8.109 1.00 95.19 85 ALA A N 1
ATOM 663 C CA . ALA A 1 85 ? -11.151 -5.583 6.680 1.00 95.19 85 ALA A CA 1
ATOM 664 C C . ALA A 1 85 ? -12.089 -4.719 5.817 1.00 95.19 85 ALA A C 1
ATOM 666 O O . ALA A 1 85 ? -11.685 -4.217 4.771 1.00 95.19 85 ALA A O 1
ATOM 667 N N . GLU A 1 86 ? -13.316 -4.490 6.288 1.00 94.81 86 GLU A N 1
ATOM 668 C CA . GLU A 1 86 ? -14.303 -3.649 5.615 1.00 94.81 86 GLU A CA 1
ATOM 669 C C . GLU A 1 86 ? -13.869 -2.177 5.548 1.00 94.81 86 GLU A C 1
ATOM 671 O O . GLU A 1 86 ? -14.117 -1.527 4.535 1.00 94.81 86 GLU A O 1
ATOM 676 N N . ASP A 1 87 ? -13.161 -1.671 6.564 1.00 97.44 87 ASP A N 1
ATOM 677 C CA . ASP A 1 87 ? -12.621 -0.302 6.564 1.00 97.44 87 ASP A CA 1
ATOM 678 C C . ASP A 1 87 ? -11.545 -0.124 5.492 1.00 97.44 87 ASP A C 1
ATOM 680 O O . ASP A 1 87 ? -11.508 0.888 4.798 1.00 97.44 87 ASP A O 1
ATOM 684 N N . ILE A 1 88 ? -10.690 -1.137 5.314 1.00 97.38 88 ILE A N 1
ATOM 685 C CA . ILE A 1 88 ? -9.660 -1.137 4.269 1.00 97.38 88 ILE A CA 1
ATOM 686 C C . ILE A 1 88 ? -10.313 -1.147 2.884 1.00 97.38 88 ILE A C 1
ATOM 688 O O . ILE A 1 88 ? -9.929 -0.377 2.006 1.00 97.38 88 ILE A O 1
ATOM 692 N N . LEU A 1 89 ? -11.325 -1.995 2.681 1.00 96.75 89 LEU A N 1
ATOM 693 C CA . LEU A 1 89 ? -12.068 -2.050 1.421 1.00 96.75 89 LEU A CA 1
ATOM 694 C C . LEU A 1 89 ? -12.772 -0.723 1.118 1.00 96.75 89 LEU A C 1
ATOM 696 O O . LEU A 1 89 ? -12.753 -0.280 -0.032 1.00 96.75 89 LEU A O 1
ATOM 700 N N . TRP A 1 90 ? -13.354 -0.082 2.136 1.00 96.94 90 TRP A N 1
ATOM 701 C CA . TRP A 1 90 ? -13.946 1.249 2.020 1.00 96.94 90 TRP A CA 1
ATOM 702 C C . TRP A 1 90 ? -12.903 2.296 1.620 1.00 96.94 90 TRP A C 1
ATOM 704 O O . TRP A 1 90 ? -13.106 2.990 0.623 1.00 96.94 90 TRP A O 1
ATOM 714 N N . ALA A 1 91 ? -11.763 2.348 2.313 1.00 98.06 91 ALA A N 1
ATOM 715 C CA . ALA A 1 91 ? -10.684 3.295 2.033 1.00 98.06 91 ALA A CA 1
ATOM 716 C C . ALA A 1 91 ? -10.164 3.162 0.596 1.00 98.06 91 ALA A C 1
ATOM 718 O O . ALA A 1 91 ? -10.004 4.154 -0.110 1.00 98.06 91 ALA A O 1
ATOM 719 N N . LEU A 1 92 ? -9.980 1.928 0.113 1.00 97.50 92 LEU A N 1
ATOM 720 C CA . LEU A 1 92 ? -9.576 1.679 -1.273 1.00 97.50 92 LEU A CA 1
ATOM 721 C C . LEU A 1 92 ? -10.588 2.228 -2.290 1.00 97.50 92 LEU A C 1
ATOM 723 O O . LEU A 1 92 ? -10.171 2.663 -3.358 1.00 97.50 92 LEU A O 1
ATOM 727 N N . ARG A 1 93 ? -11.895 2.240 -1.985 1.00 96.75 93 ARG A N 1
ATOM 728 C CA . ARG A 1 93 ? -12.890 2.881 -2.865 1.00 96.75 93 ARG A CA 1
ATOM 729 C C . ARG A 1 93 ? -12.765 4.397 -2.834 1.00 96.75 93 ARG A C 1
ATOM 731 O O . ARG A 1 93 ? -12.733 5.010 -3.889 1.00 96.75 93 ARG A O 1
ATOM 738 N N . GLN A 1 94 ? -12.650 4.997 -1.650 1.00 97.44 94 GLN A N 1
ATOM 739 C CA . GLN A 1 94 ? -12.543 6.458 -1.541 1.00 97.44 94 GLN A CA 1
ATOM 740 C C . GLN A 1 94 ? -11.297 7.013 -2.235 1.00 97.44 94 GLN A C 1
ATOM 742 O O . GLN A 1 94 ? -11.329 8.104 -2.797 1.00 97.44 94 GLN A O 1
ATOM 747 N N . LEU A 1 95 ? -10.214 6.237 -2.249 1.00 97.06 95 LEU A N 1
ATOM 748 C CA . LEU A 1 95 ? -8.962 6.593 -2.911 1.00 97.06 95 LEU A CA 1
ATOM 749 C C . LEU A 1 95 ? -8.954 6.293 -4.426 1.00 97.06 95 LEU A C 1
ATOM 751 O O . LEU A 1 95 ? -7.909 6.428 -5.059 1.00 97.06 95 LEU A O 1
ATOM 755 N N . GLY A 1 96 ? -10.080 5.873 -5.019 1.00 96.94 96 GLY A N 1
ATOM 756 C CA . GLY A 1 96 ? -10.185 5.577 -6.457 1.00 96.94 96 GLY A CA 1
ATOM 757 C C . GLY A 1 96 ? -9.466 4.294 -6.887 1.00 96.94 96 GLY A C 1
ATOM 758 O O . GLY A 1 96 ? -9.005 4.169 -8.023 1.00 96.94 96 GLY A O 1
ATOM 759 N N . MET A 1 97 ? -9.303 3.349 -5.959 1.00 96.19 97 MET A N 1
ATOM 760 C CA . MET A 1 97 ? -8.660 2.055 -6.174 1.00 96.19 97 MET A CA 1
ATOM 761 C C . MET A 1 97 ? -9.672 0.898 -6.090 1.00 96.19 97 MET A C 1
ATOM 763 O O . MET A 1 97 ? -9.389 -0.189 -5.571 1.00 96.19 97 MET A O 1
ATOM 767 N N . GLU A 1 98 ? -10.881 1.111 -6.616 1.00 94.44 98 GLU A N 1
ATOM 768 C CA . GLU A 1 98 ? -11.998 0.163 -6.570 1.00 94.44 98 GLU A CA 1
ATOM 769 C C . GLU A 1 98 ? -11.664 -1.175 -7.231 1.00 94.44 98 GLU A C 1
ATOM 771 O O . GLU A 1 98 ? -12.199 -2.207 -6.830 1.00 94.44 98 GLU A O 1
ATOM 776 N N . VAL A 1 99 ? -10.741 -1.189 -8.194 1.00 95.62 99 VAL A N 1
ATOM 777 C CA . VAL A 1 99 ? -10.295 -2.408 -8.888 1.00 95.62 99 VAL A CA 1
ATOM 778 C C . VAL A 1 99 ? -9.758 -3.484 -7.938 1.00 95.62 99 VAL A C 1
ATOM 780 O O . VAL A 1 99 ? -9.845 -4.670 -8.250 1.00 95.62 99 VAL A O 1
ATOM 783 N N . TYR A 1 100 ? -9.260 -3.109 -6.755 1.00 95.56 100 TYR A N 1
ATOM 784 C CA . TYR A 1 100 ? -8.798 -4.076 -5.755 1.00 95.56 100 TYR A CA 1
ATOM 785 C C . TYR A 1 100 ? -9.929 -4.656 -4.898 1.00 95.56 100 TYR A C 1
ATOM 787 O O . TYR A 1 100 ? -9.723 -5.661 -4.224 1.00 95.56 100 TYR A O 1
ATOM 795 N N . ASN A 1 101 ? -11.133 -4.078 -4.910 1.00 94.50 101 ASN A N 1
ATOM 796 C CA . ASN A 1 101 ? -12.201 -4.502 -4.003 1.00 94.50 101 ASN A CA 1
ATOM 797 C C . ASN A 1 101 ? -12.677 -5.927 -4.265 1.00 94.50 101 ASN A C 1
ATOM 799 O O . ASN A 1 101 ? -12.833 -6.692 -3.317 1.00 94.50 101 ASN A O 1
ATOM 803 N N . GLN A 1 102 ? -12.940 -6.283 -5.522 1.00 95.12 102 GLN A N 1
ATOM 804 C CA . GLN A 1 102 ? -13.410 -7.625 -5.858 1.00 95.12 102 GLN A CA 1
ATOM 805 C C . GLN A 1 102 ? -12.406 -8.715 -5.431 1.00 95.12 102 GLN A C 1
ATOM 807 O O . GLN A 1 102 ? -12.791 -9.559 -4.619 1.00 95.12 102 GLN A O 1
ATOM 812 N N . PRO A 1 103 ? -11.132 -8.697 -5.878 1.00 96.06 103 PRO A N 1
ATOM 813 C CA . PRO A 1 103 ? -10.187 -9.754 -5.515 1.00 96.06 103 PRO A CA 1
ATOM 814 C C . PRO A 1 103 ? -9.923 -9.821 -4.004 1.00 96.06 103 PRO A C 1
ATOM 816 O O . PRO A 1 103 ? -9.743 -10.906 -3.455 1.00 96.06 103 PRO A O 1
ATOM 819 N N . LEU A 1 104 ? -9.943 -8.684 -3.300 1.00 95.81 104 LEU A N 1
ATOM 820 C CA . LEU A 1 104 ? -9.764 -8.668 -1.847 1.00 95.81 104 LEU A CA 1
ATOM 821 C C . LEU A 1 104 ? -10.982 -9.211 -1.088 1.00 95.81 104 LEU A C 1
ATOM 823 O O . LEU A 1 104 ? -10.805 -9.874 -0.068 1.00 95.81 104 LEU A O 1
ATOM 827 N N . ASN A 1 105 ? -12.203 -8.987 -1.580 1.00 93.94 105 ASN A N 1
ATOM 828 C CA . ASN A 1 105 ? -13.404 -9.595 -0.999 1.00 93.94 105 ASN A CA 1
ATOM 829 C C . ASN A 1 105 ? -13.409 -11.116 -1.175 1.00 93.94 105 ASN A C 1
ATOM 831 O O . ASN A 1 105 ? -13.713 -11.842 -0.229 1.00 93.94 105 ASN A O 1
ATOM 835 N N . GLU A 1 106 ? -13.030 -11.605 -2.358 1.00 94.69 106 GLU A N 1
ATOM 836 C CA . GLU A 1 106 ? -12.883 -13.042 -2.617 1.00 94.69 106 GLU A CA 1
ATOM 837 C C . GLU A 1 106 ? -11.845 -13.665 -1.671 1.00 94.69 106 GLU A C 1
ATOM 839 O O . GLU A 1 106 ? -12.103 -14.699 -1.048 1.00 94.69 106 GLU A O 1
ATOM 844 N N . TYR A 1 107 ? -10.703 -12.992 -1.491 1.00 93.31 107 TYR A N 1
ATOM 845 C CA . TYR A 1 107 ? -9.670 -13.409 -0.545 1.00 93.31 107 TYR A CA 1
ATOM 846 C C . TYR A 1 107 ? -10.172 -13.431 0.907 1.00 93.31 107 TYR A C 1
ATOM 848 O O . TYR A 1 107 ? -9.948 -14.409 1.620 1.00 93.31 107 TYR A O 1
ATOM 856 N N . LEU A 1 108 ? -10.874 -12.383 1.350 1.00 91.31 108 LEU A N 1
ATOM 857 C CA . LEU A 1 108 ? -11.417 -12.289 2.707 1.00 91.31 108 LEU A CA 1
ATOM 858 C C . LEU A 1 108 ? -12.420 -13.412 2.989 1.00 91.31 108 LEU A C 1
ATOM 860 O O . LEU A 1 108 ? -12.347 -14.054 4.037 1.00 91.31 108 LEU A O 1
ATOM 864 N N . HIS A 1 109 ? -13.315 -13.683 2.040 1.00 91.69 109 HIS A N 1
ATOM 865 C CA . HIS A 1 109 ? -14.287 -14.763 2.159 1.00 91.69 109 HIS A CA 1
ATOM 866 C C . HIS A 1 109 ? -13.592 -16.128 2.248 1.00 91.69 109 HIS A C 1
ATOM 868 O O . HIS A 1 109 ? -13.900 -16.926 3.132 1.00 91.69 109 HIS A O 1
ATOM 874 N N . ALA A 1 110 ? -12.598 -16.390 1.390 1.00 91.56 110 ALA A N 1
ATOM 875 C CA . ALA A 1 110 ? -11.807 -17.617 1.464 1.00 91.56 110 ALA A CA 1
ATOM 876 C C . ALA A 1 110 ? -11.091 -17.754 2.821 1.00 91.56 110 ALA A C 1
ATOM 878 O O . ALA A 1 110 ? -11.132 -18.818 3.436 1.00 91.56 110 ALA A O 1
ATOM 879 N N . TYR A 1 111 ? -10.495 -16.671 3.327 1.00 88.88 111 TYR A N 1
ATOM 880 C CA . TYR A 1 111 ? -9.822 -16.651 4.627 1.00 88.88 111 TYR A CA 1
ATOM 881 C C . TYR A 1 111 ? -10.772 -16.982 5.789 1.00 88.88 111 TYR A C 1
ATOM 883 O O . TYR A 1 111 ? -10.408 -17.743 6.680 1.00 88.88 111 TYR A O 1
ATOM 891 N N . GLN A 1 112 ? -12.003 -16.466 5.767 1.00 88.75 112 GLN A N 1
ATOM 892 C CA . GLN A 1 112 ? -13.022 -16.753 6.786 1.00 88.75 112 GLN A CA 1
ATOM 893 C C . GLN A 1 112 ? -13.534 -18.201 6.722 1.00 88.75 112 GLN A C 1
ATOM 895 O O . GLN A 1 112 ? -13.819 -18.803 7.757 1.00 88.75 112 GLN A O 1
ATOM 900 N N . MET A 1 113 ? -13.631 -18.767 5.515 1.00 87.81 113 MET A N 1
ATOM 901 C CA . MET A 1 113 ? -14.085 -20.144 5.285 1.00 87.81 113 MET A CA 1
ATOM 902 C C . MET A 1 113 ? -13.035 -21.198 5.656 1.00 87.81 113 MET A C 1
ATOM 904 O O . MET A 1 113 ? -13.375 -22.370 5.831 1.00 87.81 113 MET A O 1
ATOM 908 N N . HIS A 1 114 ? -11.769 -20.804 5.798 1.00 81.00 114 HIS A N 1
ATOM 909 C CA . HIS A 1 114 ? -10.708 -21.659 6.311 1.00 81.00 114 HIS A CA 1
ATOM 910 C C . HIS A 1 114 ? -10.521 -21.411 7.812 1.00 81.00 114 HIS A C 1
ATOM 912 O O . HIS A 1 114 ? -9.793 -20.489 8.181 1.00 81.00 114 HIS A O 1
ATOM 918 N N . PRO A 1 115 ? -11.119 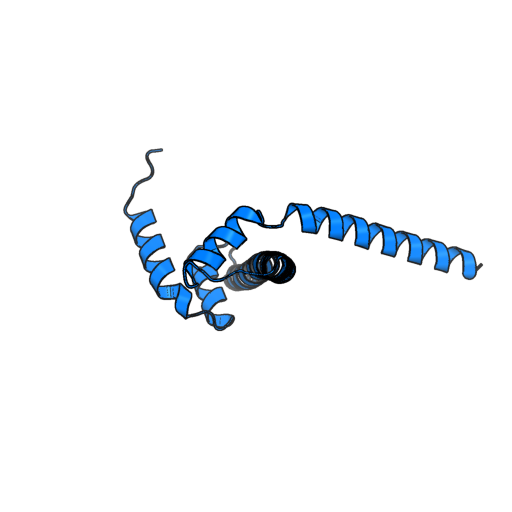-22.226 8.707 1.00 64.62 115 PRO A N 1
ATOM 919 C CA . PRO A 1 115 ? -10.835 -22.117 10.129 1.00 64.62 115 PRO A CA 1
ATOM 920 C C . PRO A 1 115 ? -9.342 -22.367 10.331 1.00 64.62 115 PRO A C 1
ATOM 922 O O . PRO A 1 115 ? -8.848 -23.488 10.173 1.00 64.62 115 PRO A O 1
ATOM 925 N N . THR A 1 116 ? -8.606 -21.306 10.655 1.00 63.00 116 THR A N 1
ATOM 926 C CA . THR A 1 116 ? -7.242 -21.429 11.146 1.00 63.00 116 THR A CA 1
ATOM 927 C C . THR A 1 116 ? -7.319 -22.318 12.380 1.00 63.00 116 THR A C 1
ATOM 929 O O . THR A 1 116 ? -8.033 -22.010 13.336 1.00 63.00 116 THR A O 1
ATOM 932 N N . LYS A 1 117 ? -6.672 -23.490 12.324 1.00 52.19 117 LYS A N 1
ATOM 933 C CA . LYS A 1 117 ? -6.539 -24.358 13.496 1.00 52.19 117 LYS A CA 1
ATOM 934 C C . LYS A 1 117 ? -5.867 -23.517 14.583 1.00 52.19 117 LYS A C 1
ATOM 936 O O . LYS A 1 117 ? -4.692 -23.185 14.438 1.00 52.19 117 LYS A O 1
ATOM 941 N N . LYS A 1 118 ? -6.643 -23.106 15.586 1.00 45.75 118 LYS A N 1
ATOM 942 C CA . LYS A 1 118 ? -6.112 -22.608 16.855 1.00 45.75 118 LYS A CA 1
ATOM 943 C C . LYS A 1 118 ? -5.508 -23.765 17.633 1.00 45.75 118 LYS A C 1
ATOM 945 O O . LYS A 1 118 ? -6.070 -24.880 17.534 1.00 45.75 118 LYS A O 1
#

Foldseek 3Di:
DPPVVVVVVVVVVVVVVVVVVVVLVVLWDDLVVQVVVVCVVDDVPDDDDPVRSVVVRSVVSVVVVQLVVQLCVVCVVVVHNDRDLVSSQVSCVVVVNPVVNVVSVVVVVVVVVDPDDD

Organism: Guillardia theta (NCBI:txid55529)

Radius of gyration: 20.38 Å; chains: 1; bounding box: 40×61×44 Å

pLDDT: mean 88.94, std 12.1, range [45.75, 98.38]

Secondary structure (DSSP, 8-state):
-HHHHHHHHHHHHHHHHHHHHHHHHHTPPPHHHHHHHHHHTS-TTPPPPHHHHHHHHHHHHHHHHHHHHHHHHHHHHTT-SS--HHHHHHHHHHTT-GGGHHHHHHHHHHHHHS----